Protein AF-A0A7L4NTF0-F1 (afdb_monomer_lite)

Structure (mmCIF, N/CA/C/O backbone):
data_AF-A0A7L4NTF0-F1
#
_entry.id   AF-A0A7L4NTF0-F1
#
loop_
_atom_site.group_PDB
_atom_site.id
_atom_site.type_symbol
_atom_site.label_atom_id
_atom_site.label_alt_id
_atom_site.label_comp_id
_atom_site.label_asym_id
_atom_site.label_entity_id
_atom_site.label_seq_id
_atom_site.pdbx_PDB_ins_code
_atom_site.Cartn_x
_atom_site.Cartn_y
_atom_site.Cartn_z
_atom_site.occupancy
_atom_site.B_iso_or_equiv
_atom_site.auth_seq_id
_atom_site.auth_comp_id
_atom_site.auth_asym_id
_atom_site.auth_atom_id
_atom_site.pdbx_PDB_model_num
ATOM 1 N N . PRO A 1 1 ? -14.978 6.613 -15.495 1.00 41.84 1 PRO A N 1
ATOM 2 C CA . PRO A 1 1 ? -13.822 7.537 -15.538 1.00 41.84 1 PRO A CA 1
ATOM 3 C C . PRO A 1 1 ? -12.550 6.758 -15.878 1.00 41.84 1 PRO A C 1
ATOM 5 O O . PRO A 1 1 ? -12.169 5.862 -15.129 1.00 41.84 1 PRO A O 1
ATOM 8 N N . GLU A 1 2 ? -11.958 7.031 -17.040 1.00 41.84 2 GLU A N 1
ATOM 9 C CA . GLU A 1 2 ? -10.669 6.444 -17.408 1.00 41.84 2 GLU A CA 1
ATOM 10 C C . GLU A 1 2 ? -9.640 6.801 -16.335 1.00 41.84 2 GLU A C 1
ATOM 12 O O . GLU A 1 2 ? -9.530 7.956 -15.922 1.00 41.84 2 GLU A O 1
ATOM 17 N N . ALA A 1 3 ? -8.945 5.785 -15.825 1.00 49.47 3 ALA A N 1
ATOM 18 C CA . ALA A 1 3 ? -7.869 5.958 -14.868 1.00 49.47 3 ALA A CA 1
ATOM 19 C C . ALA A 1 3 ? -6.790 6.826 -15.518 1.00 49.47 3 ALA A C 1
ATOM 21 O O . ALA A 1 3 ? -6.030 6.357 -16.365 1.00 49.47 3 ALA A O 1
ATOM 22 N N . GLN A 1 4 ? -6.763 8.104 -15.154 1.00 48.00 4 GLN A N 1
ATOM 23 C CA . GLN A 1 4 ? -5.777 9.041 -15.655 1.00 48.00 4 GLN A CA 1
ATOM 24 C C . GLN A 1 4 ? -4.424 8.580 -15.114 1.00 48.00 4 GLN A C 1
ATOM 26 O O . GLN A 1 4 ? -4.148 8.665 -13.918 1.00 48.00 4 GLN A O 1
ATOM 31 N N . THR A 1 5 ? -3.641 7.946 -15.984 1.00 55.88 5 THR A N 1
ATOM 32 C CA . THR A 1 5 ? -2.341 7.394 -15.618 1.00 55.88 5 THR A CA 1
ATOM 33 C C . THR A 1 5 ? -1.396 8.579 -15.568 1.00 55.88 5 THR A C 1
ATOM 35 O O . THR A 1 5 ? -0.984 9.078 -16.612 1.00 55.88 5 THR A O 1
ATOM 38 N N . ASP A 1 6 ? -1.137 9.098 -14.372 1.00 65.00 6 ASP A N 1
ATOM 39 C CA . ASP A 1 6 ? -0.137 10.142 -14.197 1.00 65.00 6 ASP A CA 1
ATOM 40 C C . ASP A 1 6 ? 1.228 9.561 -14.620 1.00 65.00 6 ASP A C 1
ATOM 42 O O . ASP A 1 6 ? 1.700 8.606 -13.990 1.00 65.00 6 ASP A O 1
ATOM 46 N N . PRO A 1 7 ? 1.867 10.083 -15.686 1.00 63.84 7 PRO A N 1
ATOM 47 C CA . PRO A 1 7 ? 3.148 9.573 -16.167 1.00 63.84 7 PRO A CA 1
ATOM 48 C C . PRO A 1 7 ? 4.274 9.721 -15.131 1.00 63.84 7 PRO A C 1
ATOM 50 O O . PRO A 1 7 ? 5.315 9.084 -15.272 1.00 63.84 7 PRO A O 1
ATOM 53 N N . ALA A 1 8 ? 4.090 10.511 -14.065 1.00 76.31 8 ALA A N 1
ATOM 54 C CA . ALA A 1 8 ? 5.023 10.553 -12.943 1.00 76.31 8 ALA A CA 1
ATOM 55 C C . ALA A 1 8 ? 4.986 9.282 -12.071 1.00 76.31 8 ALA A C 1
ATOM 57 O O . ALA A 1 8 ? 5.986 8.966 -11.423 1.00 76.31 8 ALA A O 1
ATOM 58 N N . LEU A 1 9 ? 3.870 8.545 -12.059 1.00 83.44 9 LEU A N 1
ATOM 59 C CA . LEU A 1 9 ? 3.646 7.395 -11.173 1.00 83.44 9 LEU A CA 1
ATOM 60 C C . LEU A 1 9 ? 4.121 6.057 -11.754 1.00 83.44 9 LEU A C 1
ATOM 62 O O . LEU A 1 9 ? 4.116 5.049 -11.048 1.00 83.44 9 LEU A O 1
ATOM 66 N N . PHE A 1 10 ? 4.539 6.028 -13.019 1.00 87.25 10 PHE A N 1
ATOM 67 C CA . PHE A 1 10 ? 5.026 4.823 -13.680 1.00 87.25 10 PHE A CA 1
ATOM 68 C C . PHE A 1 10 ? 6.307 5.116 -14.458 1.00 87.25 10 PHE A C 1
ATOM 70 O O . PHE A 1 10 ? 6.373 6.051 -15.250 1.00 87.25 10 PHE A O 1
ATOM 77 N N . ARG A 1 11 ? 7.335 4.291 -14.250 1.00 90.56 11 ARG A N 1
ATOM 78 C CA . ARG A 1 11 ? 8.582 4.337 -15.017 1.00 90.56 11 ARG A CA 1
ATOM 79 C C . ARG A 1 11 ? 9.003 2.931 -15.399 1.00 90.56 11 ARG A C 1
ATOM 81 O O . ARG A 1 11 ? 8.854 1.997 -14.616 1.00 90.56 11 ARG A O 1
ATOM 88 N N . ALA A 1 12 ? 9.588 2.806 -16.581 1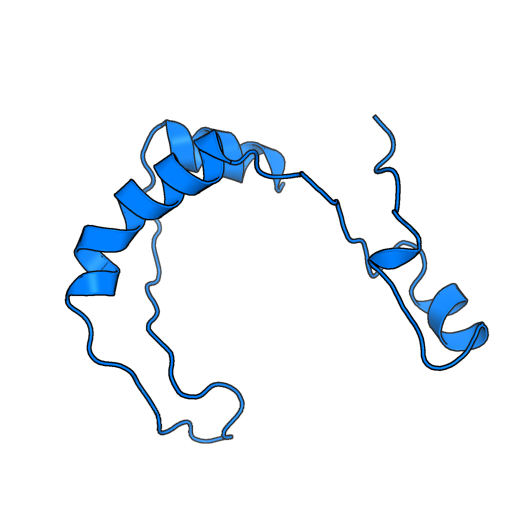.00 91.56 12 ALA A N 1
ATOM 89 C CA . ALA A 1 12 ? 10.189 1.574 -17.062 1.00 91.56 12 ALA A CA 1
ATOM 90 C C . ALA A 1 12 ? 11.657 1.806 -17.423 1.00 91.56 12 ALA A C 1
ATOM 92 O O . ALA A 1 12 ? 12.070 2.921 -17.736 1.00 91.56 12 ALA A O 1
ATOM 93 N N . SER A 1 13 ? 12.447 0.734 -17.424 1.00 95.56 13 SER A N 1
ATOM 94 C CA . SER A 1 13 ? 13.852 0.779 -17.847 1.00 95.56 13 SER A CA 1
ATOM 95 C C . SER A 1 13 ? 14.024 1.036 -19.349 1.00 95.56 13 SER A C 1
ATOM 97 O O . SER A 1 13 ? 15.103 1.432 -19.780 1.00 95.56 13 SER A O 1
ATOM 99 N N . SER A 1 14 ? 12.984 0.797 -20.156 1.00 96.50 14 SER A N 1
ATOM 100 C CA . SER A 1 14 ? 12.981 1.052 -21.599 1.00 96.50 14 SER A CA 1
ATOM 101 C C . SER A 1 14 ? 11.555 1.210 -22.151 1.00 96.50 14 SER A C 1
ATOM 103 O O . SER A 1 14 ? 10.615 0.661 -21.562 1.00 96.50 14 SER A O 1
ATOM 105 N N . PRO A 1 15 ? 11.387 1.848 -2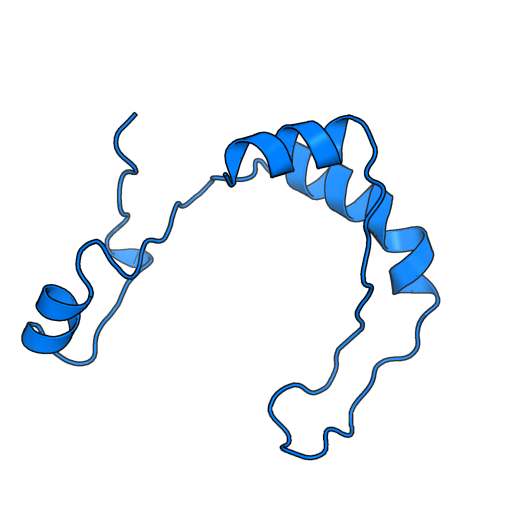3.328 1.00 94.38 15 PRO A N 1
ATOM 106 C CA . PRO A 1 15 ? 10.088 1.947 -24.001 1.00 94.38 15 PRO A CA 1
ATOM 107 C C . PRO A 1 15 ? 9.457 0.585 -24.328 1.00 94.38 15 PRO A C 1
ATOM 109 O O . PRO A 1 15 ? 8.240 0.435 -24.290 1.00 94.38 15 PRO A O 1
ATOM 112 N N . ALA A 1 16 ? 10.276 -0.434 -24.613 1.00 96.94 16 ALA A N 1
ATOM 113 C CA . ALA A 1 16 ? 9.791 -1.784 -24.898 1.00 96.94 16 ALA A CA 1
ATOM 114 C C . ALA A 1 16 ? 9.133 -2.436 -23.668 1.00 96.94 16 ALA A C 1
ATOM 116 O O . ALA A 1 16 ? 8.099 -3.095 -23.786 1.00 96.94 16 ALA A O 1
ATOM 117 N N . VAL A 1 17 ? 9.710 -2.232 -22.477 1.00 95.88 17 VAL A N 1
ATOM 118 C CA . VAL A 1 17 ? 9.133 -2.717 -21.213 1.00 95.88 17 VAL A CA 1
ATOM 119 C C . VAL A 1 17 ? 7.849 -1.960 -20.887 1.00 95.88 17 VAL A C 1
ATOM 121 O O . VAL A 1 17 ? 6.851 -2.586 -20.545 1.00 95.88 17 VAL A O 1
ATOM 124 N N . GLU A 1 18 ? 7.843 -0.636 -21.050 1.00 92.56 18 GLU A N 1
ATOM 125 C CA . GLU A 1 18 ? 6.642 0.185 -20.863 1.00 92.56 18 GLU A CA 1
ATOM 126 C C . GLU A 1 18 ? 5.496 -0.269 -21.771 1.00 92.56 18 GLU A C 1
ATOM 128 O O . GLU A 1 18 ? 4.383 -0.500 -21.301 1.00 92.56 18 GLU A O 1
ATOM 133 N N . GLN A 1 19 ? 5.774 -0.478 -23.060 1.00 92.06 19 GLN A N 1
ATOM 134 C CA . GLN A 1 19 ? 4.772 -0.952 -24.007 1.00 92.06 19 GLN A CA 1
ATOM 135 C C . GLN A 1 19 ? 4.229 -2.331 -23.620 1.00 92.06 19 GLN A C 1
ATOM 137 O O . GLN A 1 19 ? 3.023 -2.551 -23.705 1.00 92.06 19 GLN A O 1
ATOM 142 N N . ARG A 1 20 ? 5.096 -3.247 -23.170 1.00 95.56 20 ARG A N 1
ATOM 143 C CA . ARG A 1 20 ? 4.690 -4.589 -22.730 1.00 95.56 20 ARG A CA 1
ATOM 144 C C . ARG A 1 20 ? 3.824 -4.559 -21.470 1.00 95.56 20 ARG A C 1
ATOM 146 O O . ARG A 1 20 ? 2.959 -5.414 -21.322 1.00 95.56 20 ARG A O 1
ATOM 153 N N . LEU A 1 21 ? 4.071 -3.616 -20.565 1.00 93.38 21 LEU A N 1
ATOM 154 C CA . LEU A 1 21 ? 3.342 -3.481 -19.301 1.00 93.38 21 LEU A CA 1
ATOM 155 C C . LEU A 1 21 ? 2.073 -2.632 -19.418 1.00 93.38 21 LEU A C 1
ATOM 157 O O . LEU A 1 21 ? 1.269 -2.611 -18.485 1.00 93.38 21 LEU A O 1
ATOM 161 N N . ARG A 1 22 ? 1.861 -1.957 -20.552 1.00 87.88 22 ARG A N 1
ATOM 162 C CA . ARG A 1 22 ? 0.672 -1.141 -20.797 1.00 87.88 22 ARG A CA 1
ATOM 163 C C . ARG A 1 22 ? -0.599 -1.976 -20.604 1.00 87.88 22 ARG A C 1
ATOM 165 O O . ARG A 1 22 ? -0.803 -2.981 -21.275 1.00 87.88 22 ARG A O 1
ATOM 172 N N . GLY A 1 23 ? -1.455 -1.541 -19.681 1.00 86.62 23 GLY A N 1
ATOM 173 C CA . GLY A 1 23 ? -2.703 -2.231 -19.331 1.00 86.62 23 GLY A CA 1
ATOM 174 C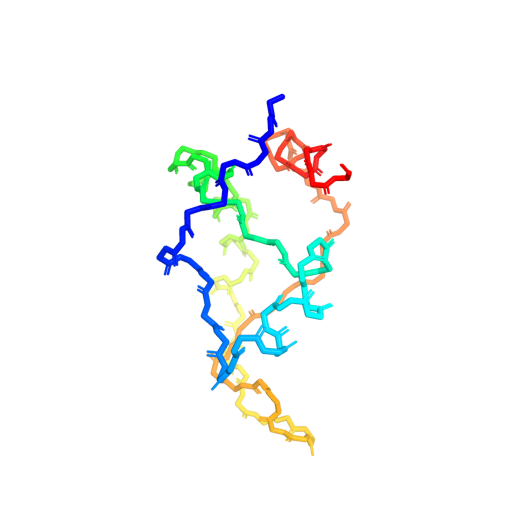 C . GLY A 1 23 ? -2.547 -3.406 -18.359 1.00 86.62 23 GLY A C 1
ATOM 175 O O . GLY A 1 23 ? -3.552 -3.871 -17.834 1.00 86.62 23 GLY A O 1
ATOM 176 N N . LEU A 1 24 ? -1.318 -3.854 -18.079 1.00 92.06 24 LEU A N 1
ATOM 177 C CA . LEU A 1 24 ? -1.018 -4.899 -17.091 1.00 92.06 24 LEU A CA 1
ATOM 178 C C . LEU A 1 24 ? -0.565 -4.306 -15.753 1.00 92.06 24 LEU A C 1
ATOM 180 O O . LEU A 1 24 ? -0.936 -4.808 -14.697 1.00 92.06 24 LEU A O 1
ATOM 184 N N . ALA A 1 25 ? 0.226 -3.233 -15.800 1.00 90.62 25 ALA A N 1
ATOM 185 C CA . ALA A 1 25 ? 0.656 -2.477 -14.632 1.00 90.62 25 ALA A CA 1
ATOM 186 C C . ALA A 1 25 ? -0.008 -1.097 -14.660 1.00 90.62 25 ALA A C 1
ATOM 188 O O . ALA A 1 25 ? 0.281 -0.277 -15.531 1.00 90.62 25 ALA A O 1
ATOM 189 N N . LEU A 1 26 ? -0.924 -0.856 -13.721 1.00 87.62 26 LEU A N 1
ATOM 190 C CA . LEU A 1 26 ? -1.698 0.379 -13.632 1.00 87.62 26 LEU A CA 1
ATOM 191 C C . LEU A 1 26 ? -1.553 0.983 -12.240 1.00 87.62 26 LEU A C 1
ATOM 193 O O . LEU A 1 26 ? -1.692 0.287 -11.237 1.00 87.62 26 LEU A O 1
ATOM 197 N N . VAL A 1 27 ? -1.333 2.294 -12.189 1.00 88.62 27 VAL A N 1
ATOM 198 C CA . VAL A 1 27 ? -1.322 3.063 -10.943 1.00 88.62 27 VAL A CA 1
ATOM 199 C C . VAL A 1 27 ? -2.415 4.119 -11.020 1.00 88.62 27 VAL A C 1
ATOM 201 O O . VAL A 1 27 ? -2.480 4.890 -11.977 1.00 88.62 27 VAL A O 1
ATOM 204 N N . ARG A 1 28 ? -3.293 4.141 -10.013 1.00 88.31 28 ARG A N 1
ATOM 205 C CA . ARG A 1 28 ? -4.360 5.138 -9.868 1.00 88.31 28 ARG A CA 1
ATOM 206 C C . ARG A 1 28 ? -4.004 6.085 -8.728 1.00 88.31 28 ARG A C 1
ATOM 208 O O . ARG A 1 28 ? -4.227 5.767 -7.562 1.00 88.31 28 ARG A O 1
ATOM 215 N N . GLY A 1 29 ? -3.425 7.234 -9.072 1.00 90.19 29 GLY A N 1
ATOM 216 C CA . GLY A 1 29 ? -3.162 8.299 -8.105 1.00 90.19 29 GLY A CA 1
ATOM 217 C C . GLY A 1 29 ? -4.459 8.790 -7.459 1.00 90.19 29 GLY A C 1
ATOM 218 O O . GLY A 1 29 ? -5.492 8.861 -8.123 1.00 90.19 29 GLY A O 1
ATOM 219 N N . GLY A 1 30 ? -4.416 9.087 -6.158 1.00 91.31 30 GLY A N 1
ATOM 220 C CA . GLY A 1 30 ? -5.574 9.612 -5.425 1.00 91.31 30 GLY A CA 1
ATOM 221 C C . GLY A 1 30 ? -6.777 8.664 -5.349 1.00 91.31 30 GLY A C 1
ATOM 222 O O . GLY A 1 30 ? -7.888 9.126 -5.121 1.00 91.31 30 GLY A O 1
ATOM 223 N N . PHE A 1 31 ? -6.583 7.355 -5.554 1.00 93.81 31 PHE A N 1
ATOM 224 C CA . PHE A 1 31 ? -7.667 6.369 -5.449 1.00 93.81 31 PHE A CA 1
ATOM 225 C C . PHE A 1 31 ? -8.316 6.342 -4.055 1.00 93.81 31 PHE A C 1
ATOM 227 O O . PHE A 1 31 ? -9.521 6.135 -3.944 1.00 93.81 31 PHE A O 1
ATOM 234 N N . VAL A 1 32 ? -7.509 6.549 -3.011 1.00 95.75 32 VAL A N 1
ATOM 235 C CA . VAL A 1 32 ? -7.960 6.709 -1.625 1.00 95.75 32 VAL A CA 1
ATOM 236 C C . VAL A 1 32 ? -7.790 8.175 -1.244 1.00 95.75 32 VAL A C 1
ATOM 238 O O . VAL A 1 32 ? -6.696 8.723 -1.417 1.00 95.75 32 VAL A O 1
ATOM 241 N N . THR A 1 33 ? -8.841 8.814 -0.734 1.00 96.88 33 THR A N 1
ATOM 242 C CA . THR A 1 33 ? -8.735 10.191 -0.224 1.00 96.88 33 THR A CA 1
ATOM 243 C C . THR A 1 33 ? -8.022 10.221 1.136 1.00 96.88 33 THR A C 1
ATOM 245 O O . THR A 1 33 ? -7.948 9.193 1.816 1.00 96.88 33 THR A O 1
ATOM 248 N N . PRO A 1 34 ? -7.497 11.374 1.590 1.00 97.81 34 PRO A N 1
ATOM 249 C CA . PRO A 1 34 ? -6.906 11.488 2.926 1.00 97.81 34 PRO A CA 1
ATOM 250 C C . PRO A 1 34 ? -7.856 11.061 4.056 1.00 97.81 34 PRO A C 1
ATOM 252 O O . PRO A 1 34 ? -7.429 10.426 5.019 1.00 97.81 34 PRO A O 1
ATOM 255 N N . GLU A 1 35 ? -9.146 11.363 3.924 1.00 97.94 35 GLU A N 1
ATOM 256 C CA . GLU A 1 35 ? -10.182 11.000 4.892 1.00 97.94 35 GLU A CA 1
ATOM 257 C C . GLU A 1 35 ? -10.394 9.484 4.912 1.00 97.94 35 GLU A C 1
ATOM 259 O O . GLU A 1 35 ? -10.369 8.871 5.977 1.00 97.94 35 GLU A O 1
ATOM 264 N N . GLU A 1 36 ? -10.518 8.857 3.740 1.00 97.75 36 GLU A N 1
ATOM 265 C CA . GLU A 1 36 ? -10.631 7.400 3.619 1.00 97.75 36 GLU A CA 1
ATOM 266 C C . GLU A 1 36 ? -9.391 6.685 4.178 1.00 97.75 36 GLU A C 1
ATOM 268 O O . GLU A 1 36 ? -9.511 5.668 4.863 1.00 97.75 36 GLU A O 1
ATOM 273 N N . ALA A 1 37 ? -8.195 7.233 3.943 1.00 97.31 37 ALA A N 1
ATOM 274 C CA . ALA A 1 37 ? -6.954 6.704 4.497 1.00 97.31 37 ALA A CA 1
ATOM 275 C C . ALA A 1 37 ? -6.930 6.792 6.033 1.00 97.31 37 ALA A C 1
ATOM 277 O O . ALA A 1 37 ? -6.518 5.839 6.697 1.00 97.31 37 ALA A O 1
ATOM 278 N N . ALA A 1 38 ? -7.410 7.898 6.610 1.00 98.06 38 ALA A N 1
ATOM 279 C CA . ALA A 1 38 ? -7.519 8.060 8.058 1.00 98.06 38 ALA A CA 1
ATOM 280 C C . ALA A 1 38 ? -8.518 7.068 8.682 1.00 98.06 38 ALA A C 1
ATOM 282 O O . ALA A 1 38 ? -8.240 6.504 9.744 1.00 98.06 38 ALA A O 1
ATOM 283 N N . GLU A 1 39 ? -9.648 6.812 8.016 1.00 97.75 39 GLU A N 1
ATOM 284 C CA . GLU A 1 39 ? -10.621 5.798 8.439 1.00 97.75 39 GLU A CA 1
ATOM 285 C C . GLU A 1 39 ? -10.010 4.389 8.447 1.00 97.75 39 GLU A C 1
ATOM 287 O O . GLU A 1 39 ? -10.092 3.681 9.455 1.00 97.75 39 GLU A O 1
ATOM 292 N N . LEU A 1 40 ? -9.330 4.003 7.361 1.00 96.38 40 LEU A N 1
ATOM 293 C CA . LEU A 1 40 ? -8.643 2.712 7.255 1.00 96.38 40 LEU A CA 1
ATOM 294 C C . LEU A 1 40 ? -7.579 2.539 8.345 1.00 96.38 40 LEU A C 1
ATOM 296 O O . LEU A 1 40 ? -7.519 1.489 8.987 1.00 96.38 40 LEU A O 1
ATOM 300 N N . LEU A 1 41 ? -6.767 3.572 8.590 1.00 96.06 41 LEU A N 1
ATOM 301 C CA . LEU A 1 41 ? -5.766 3.552 9.657 1.00 96.06 41 LEU A CA 1
ATOM 302 C C . LEU A 1 41 ? -6.418 3.350 11.024 1.00 96.06 41 LEU A C 1
ATOM 304 O O . LEU A 1 41 ? -5.963 2.505 11.790 1.00 96.06 41 LEU A O 1
ATOM 308 N N . ARG A 1 42 ? -7.525 4.041 11.318 1.00 96.69 42 ARG A N 1
ATOM 309 C CA . ARG A 1 42 ? -8.232 3.880 12.596 1.00 96.69 42 ARG A CA 1
ATOM 310 C C . ARG A 1 42 ? -8.754 2.459 12.809 1.00 96.69 42 ARG A C 1
ATOM 312 O O . ARG A 1 42 ? -8.756 1.978 13.941 1.00 96.69 42 ARG A O 1
ATOM 319 N N . GLU A 1 43 ? -9.183 1.778 11.748 1.00 95.88 43 GLU A N 1
ATOM 320 C CA . GLU A 1 43 ? -9.617 0.377 11.824 1.00 95.88 43 GLU A CA 1
ATOM 321 C C . GLU A 1 43 ? -8.457 -0.612 12.058 1.00 95.88 43 GLU A C 1
ATOM 323 O O . GLU A 1 43 ? -8.655 -1.657 12.696 1.00 95.88 43 GLU A O 1
ATOM 328 N N . LEU A 1 44 ? -7.265 -0.305 11.536 1.00 96.12 44 LEU A N 1
ATOM 329 C CA . LEU A 1 44 ? -6.084 -1.175 11.574 1.00 96.12 44 LEU A CA 1
ATOM 330 C C . LEU A 1 44 ? -5.210 -0.967 12.820 1.00 96.12 44 LEU A C 1
ATOM 332 O O . LEU A 1 44 ? -4.665 -1.939 13.356 1.00 96.12 44 LEU A O 1
ATOM 336 N N . GLU A 1 45 ? -5.102 0.272 13.305 1.00 96.19 45 GLU A N 1
ATOM 337 C CA . GLU A 1 45 ? -4.200 0.673 14.391 1.00 96.19 45 GLU A CA 1
ATOM 338 C C . GLU A 1 45 ? -4.353 -0.169 15.672 1.00 96.19 45 GLU A C 1
ATOM 340 O O . GLU A 1 45 ? -3.336 -0.584 16.229 1.00 96.19 45 GLU A O 1
ATOM 345 N N . PRO A 1 46 ? -5.567 -0.537 16.140 1.00 95.50 46 PRO A N 1
ATOM 346 C CA . PRO A 1 46 ? -5.708 -1.332 17.363 1.00 95.50 46 PRO A CA 1
ATOM 347 C C . PRO A 1 46 ? -5.061 -2.723 17.292 1.00 95.50 46 PRO A C 1
ATOM 349 O O . PRO A 1 46 ? -4.735 -3.303 18.332 1.00 95.50 46 PRO A O 1
ATOM 352 N N . VAL A 1 47 ? -4.915 -3.280 16.085 1.00 95.25 47 VAL A N 1
ATOM 353 C CA . VAL A 1 47 ? -4.281 -4.584 15.856 1.00 95.25 47 VAL A CA 1
ATOM 354 C C . VAL A 1 47 ? -2.796 -4.393 15.572 1.00 95.25 47 VAL A C 1
ATOM 356 O O . VAL A 1 47 ? -1.968 -4.949 16.292 1.00 95.25 47 VAL A O 1
ATOM 359 N N . LEU A 1 48 ? -2.451 -3.569 14.579 1.00 96.31 48 LEU A N 1
ATOM 360 C CA . LEU A 1 48 ? -1.060 -3.360 14.165 1.00 96.31 48 LEU A CA 1
ATOM 361 C C . LEU A 1 48 ? -0.221 -2.692 15.262 1.00 96.31 48 LEU A C 1
ATOM 363 O O . LEU A 1 48 ? 0.934 -3.063 15.470 1.00 96.31 48 LEU A O 1
ATOM 367 N N . GLY A 1 49 ? -0.799 -1.761 16.024 1.00 95.88 49 GLY A N 1
ATOM 368 C CA . GLY A 1 49 ? -0.141 -1.055 17.126 1.00 95.88 49 GLY A CA 1
ATOM 369 C C . GLY A 1 49 ? 0.366 -1.972 18.244 1.00 95.88 49 GLY A C 1
ATOM 370 O O . GLY A 1 49 ? 1.331 -1.636 18.924 1.00 95.88 49 GLY A O 1
ATOM 371 N N . ARG A 1 50 ? -0.246 -3.150 18.417 1.00 95.62 50 ARG A N 1
ATOM 372 C CA . ARG A 1 50 ? 0.121 -4.128 19.457 1.00 95.62 50 ARG A CA 1
ATOM 373 C C . ARG A 1 50 ? 1.164 -5.144 19.001 1.00 95.62 50 ARG A C 1
ATOM 375 O O . ARG A 1 50 ? 1.717 -5.861 19.832 1.00 95.62 50 ARG A O 1
ATOM 382 N N . GLN A 1 51 ? 1.406 -5.244 17.699 1.00 96.25 51 GLN A N 1
ATOM 383 C CA . GLN A 1 51 ? 2.363 -6.196 17.156 1.00 96.25 51 GLN A CA 1
ATOM 384 C C . GLN A 1 51 ? 3.791 -5.670 17.253 1.00 96.25 51 GLN A C 1
ATOM 386 O O . GLN A 1 51 ? 4.052 -4.470 17.146 1.00 96.25 51 GLN A O 1
ATOM 391 N N . ARG A 1 52 ? 4.735 -6.596 17.413 1.00 95.88 52 ARG A N 1
ATOM 392 C CA . ARG A 1 52 ? 6.164 -6.299 17.307 1.00 95.88 52 ARG A CA 1
ATOM 393 C C . ARG A 1 52 ? 6.559 -6.290 15.837 1.00 95.88 52 ARG A C 1
ATOM 395 O O . ARG A 1 52 ? 6.042 -7.083 15.057 1.00 95.88 52 ARG A O 1
ATOM 402 N N . TYR A 1 53 ? 7.492 -5.413 15.485 1.00 96.69 53 TYR A N 1
ATOM 403 C CA . TYR A 1 53 ? 8.112 -5.450 14.167 1.00 96.69 53 TYR A CA 1
ATOM 404 C C . TYR A 1 53 ? 8.824 -6.785 13.943 1.00 96.69 53 TYR A C 1
ATOM 406 O O . TYR A 1 53 ? 9.510 -7.288 14.838 1.00 96.69 53 TYR A O 1
ATOM 414 N N . GLN A 1 54 ? 8.653 -7.326 12.744 1.00 93.56 54 GLN A N 1
ATOM 415 C CA . GLN A 1 54 ? 9.300 -8.536 12.265 1.00 93.56 54 GLN A CA 1
ATOM 416 C C . GLN A 1 54 ? 10.469 -8.158 11.350 1.00 93.56 54 GLN A C 1
ATOM 418 O O . GLN A 1 54 ? 10.357 -7.241 10.531 1.00 93.56 54 GLN A O 1
ATOM 423 N N . PHE A 1 55 ? 11.596 -8.853 11.507 1.00 92.38 55 PHE A N 1
ATOM 424 C CA . PHE A 1 55 ? 12.843 -8.557 10.789 1.00 92.38 55 PHE A CA 1
ATOM 425 C C . PHE A 1 55 ? 13.397 -9.753 10.017 1.00 92.38 55 PHE A C 1
ATOM 427 O O . PHE A 1 55 ? 14.043 -9.543 8.991 1.00 92.38 55 PHE A O 1
ATOM 434 N N . ASP A 1 56 ? 13.089 -10.972 10.459 1.00 88.88 56 ASP A N 1
ATOM 435 C CA . ASP A 1 56 ? 13.600 -12.202 9.865 1.00 88.88 56 ASP A CA 1
ATOM 436 C C . ASP A 1 56 ? 12.545 -12.820 8.936 1.00 88.88 56 ASP A C 1
ATOM 438 O O . ASP A 1 56 ? 11.459 -13.188 9.382 1.00 88.88 56 ASP A O 1
ATOM 442 N N . HIS A 1 57 ? 12.873 -12.921 7.644 1.00 82.12 57 HIS A N 1
ATOM 443 C CA . HIS A 1 57 ? 12.131 -13.681 6.629 1.00 82.12 57 HIS A CA 1
ATOM 444 C C . HIS A 1 57 ? 13.049 -14.716 6.001 1.00 82.12 57 HIS A C 1
ATOM 446 O O . HIS A 1 57 ? 14.224 -14.442 5.768 1.00 82.12 57 HIS A O 1
ATOM 452 N N . TRP A 1 58 ? 12.503 -15.894 5.697 1.00 82.88 58 TRP A N 1
ATOM 453 C CA . TRP A 1 58 ? 13.262 -17.015 5.137 1.00 82.88 58 TRP A CA 1
ATOM 454 C C . TRP A 1 58 ? 13.930 -16.688 3.787 1.00 82.88 58 TRP A C 1
ATOM 456 O O . TRP A 1 58 ? 14.953 -17.284 3.463 1.00 82.88 58 TRP A O 1
ATOM 466 N N . ASP A 1 59 ? 13.386 -15.731 3.031 1.00 88.06 59 ASP A N 1
ATOM 467 C CA . ASP A 1 59 ? 13.924 -15.220 1.764 1.00 88.06 59 ASP A CA 1
ATOM 468 C C . ASP A 1 59 ? 14.365 -13.744 1.824 1.00 88.06 59 ASP A C 1
ATOM 470 O O . ASP A 1 59 ? 14.922 -13.224 0.858 1.00 88.06 59 ASP A O 1
ATOM 474 N N . GLY A 1 60 ? 14.122 -13.060 2.946 1.00 87.75 60 GLY A N 1
ATOM 475 C CA . GLY A 1 60 ? 14.419 -11.638 3.116 1.00 87.75 60 GLY A CA 1
ATOM 476 C C . GLY A 1 60 ? 13.586 -10.689 2.245 1.00 87.75 60 GLY A C 1
ATOM 477 O O . GLY A 1 60 ? 13.990 -9.539 2.078 1.00 87.75 60 GLY A O 1
ATOM 478 N N . ALA A 1 61 ? 12.447 -11.123 1.688 1.00 92.94 61 ALA A N 1
ATOM 479 C CA . ALA A 1 61 ? 11.641 -10.286 0.794 1.00 92.94 61 ALA A CA 1
ATOM 480 C C . ALA A 1 61 ? 10.985 -9.084 1.503 1.00 92.94 61 ALA A C 1
ATOM 482 O O . ALA A 1 61 ? 10.814 -8.025 0.896 1.00 92.94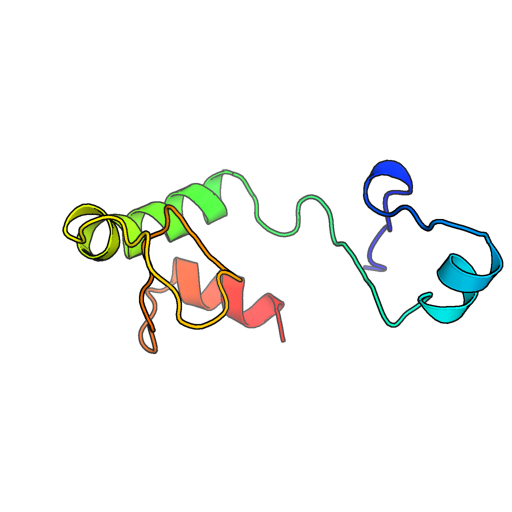 61 ALA A O 1
ATOM 483 N N . ILE A 1 62 ? 10.630 -9.232 2.784 1.00 91.81 62 ILE A N 1
ATOM 484 C CA . ILE A 1 62 ? 10.036 -8.177 3.616 1.00 91.81 62 ILE A CA 1
ATOM 485 C C . ILE A 1 62 ? 10.800 -8.108 4.943 1.00 91.81 62 ILE A C 1
ATOM 487 O O . ILE A 1 62 ? 11.089 -9.128 5.565 1.00 91.81 62 ILE A O 1
ATOM 491 N N . SER A 1 63 ? 11.140 -6.902 5.399 1.00 93.75 63 SER A N 1
ATOM 492 C CA . SER A 1 63 ? 11.798 -6.684 6.693 1.00 93.75 63 SER A CA 1
ATOM 493 C C . SER A 1 63 ? 11.346 -5.363 7.315 1.00 93.75 63 SER A C 1
ATOM 495 O O . SER A 1 63 ? 10.957 -4.437 6.603 1.00 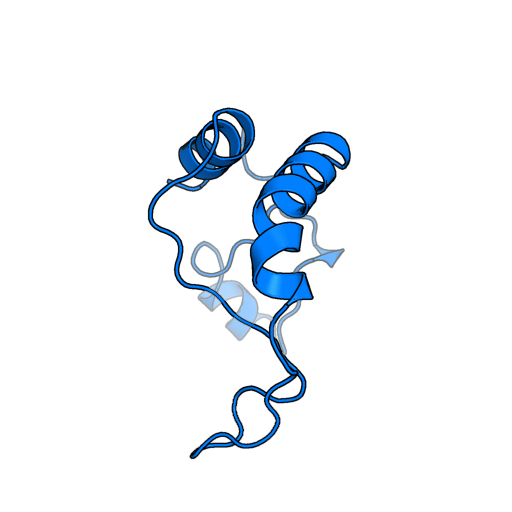93.75 63 SER A O 1
ATOM 497 N N . GLY A 1 64 ? 11.372 -5.277 8.647 1.00 94.69 64 GLY A N 1
ATOM 498 C CA . GLY A 1 64 ? 10.979 -4.080 9.392 1.00 94.69 64 GLY A CA 1
ATOM 499 C C . GLY A 1 64 ? 9.485 -3.776 9.309 1.00 94.69 64 GLY A C 1
ATOM 500 O O . GLY A 1 64 ? 9.095 -2.617 9.191 1.00 94.69 64 GLY A O 1
ATOM 501 N N . TYR A 1 65 ? 8.636 -4.802 9.372 1.00 94.81 65 TYR A N 1
ATOM 502 C CA . TYR A 1 65 ? 7.208 -4.674 9.073 1.00 94.81 65 TYR A CA 1
ATOM 503 C C . TYR A 1 65 ? 6.304 -5.252 10.178 1.00 94.81 65 TYR A C 1
ATOM 505 O O . TYR A 1 65 ? 6.759 -5.947 11.089 1.00 94.81 65 TYR A O 1
ATOM 513 N N . ARG A 1 66 ? 5.013 -4.909 10.111 1.00 95.38 66 ARG A N 1
ATOM 514 C CA . ARG A 1 66 ? 3.910 -5.459 10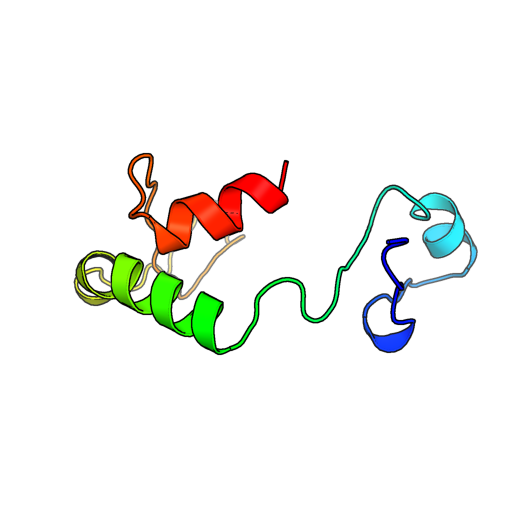.917 1.00 95.38 66 ARG A CA 1
ATOM 515 C C . ARG A 1 66 ? 2.768 -5.781 9.959 1.00 95.38 66 ARG A C 1
ATOM 517 O O . ARG A 1 66 ? 2.530 -4.995 9.044 1.00 95.38 66 ARG A O 1
ATOM 524 N N . GLU A 1 67 ? 2.068 -6.889 10.163 1.00 95.12 67 GLU A N 1
ATOM 525 C CA . GLU A 1 67 ? 1.052 -7.360 9.215 1.00 95.12 67 GLU A CA 1
ATOM 526 C C . GLU A 1 67 ? -0.173 -7.944 9.913 1.00 95.12 67 GLU A C 1
ATOM 528 O O . GLU A 1 67 ? -0.117 -8.437 11.036 1.00 95.12 67 GLU A O 1
ATOM 533 N N . THR A 1 68 ? -1.317 -7.907 9.243 1.00 94.69 68 THR A N 1
ATOM 534 C CA . THR A 1 68 ? -2.509 -8.609 9.710 1.00 94.69 68 THR A CA 1
ATOM 535 C C . THR A 1 68 ? -3.320 -9.078 8.520 1.00 94.69 68 THR A C 1
ATOM 537 O O . THR A 1 68 ? -3.603 -8.300 7.614 1.00 94.69 68 THR A O 1
ATOM 540 N N . GLU A 1 69 ? -3.783 -10.322 8.578 1.00 96.25 69 GLU A N 1
ATOM 541 C CA . GLU A 1 69 ? -4.840 -10.810 7.698 1.00 96.25 69 GLU A CA 1
ATOM 542 C C . GLU A 1 69 ? -6.197 -10.413 8.281 1.00 96.25 69 GLU A C 1
ATOM 544 O O . GLU A 1 69 ? -6.469 -10.640 9.466 1.00 96.25 69 GLU A O 1
ATOM 549 N N . ARG A 1 70 ? -7.056 -9.773 7.481 1.00 93.31 70 ARG A N 1
ATOM 550 C CA . ARG A 1 70 ? -8.325 -9.213 7.970 1.00 93.31 70 ARG A CA 1
ATOM 551 C C . ARG A 1 70 ? -9.477 -9.477 7.009 1.00 93.31 70 ARG A C 1
ATOM 553 O O . ARG A 1 70 ? -9.625 -8.816 5.989 1.00 93.31 70 ARG A O 1
ATOM 560 N N . GLY A 1 71 ? -10.368 -10.383 7.412 1.00 92.44 71 GLY A N 1
ATOM 561 C CA . GLY A 1 71 ? -11.602 -10.679 6.673 1.00 92.44 71 GLY A CA 1
ATOM 562 C C . GLY A 1 71 ? -12.810 -9.808 7.045 1.00 92.44 71 GLY A C 1
ATOM 563 O O . GLY A 1 71 ? -13.810 -9.816 6.336 1.00 92.44 71 GLY A O 1
ATOM 564 N N . ARG A 1 72 ? -12.762 -9.067 8.162 1.00 93.81 72 ARG A N 1
ATOM 565 C CA . ARG A 1 72 ? -13.887 -8.247 8.650 1.00 93.81 72 ARG A CA 1
ATOM 566 C C . ARG A 1 72 ? -13.509 -6.774 8.669 1.00 93.81 72 ARG A C 1
ATOM 568 O O . ARG A 1 72 ? -12.638 -6.380 9.434 1.00 93.81 72 ARG A O 1
ATOM 575 N N . TRP A 1 73 ? -14.201 -5.966 7.881 1.00 96.12 73 TRP A N 1
ATOM 576 C CA . TRP A 1 73 ? -13.988 -4.520 7.778 1.00 96.12 73 TRP A CA 1
ATOM 577 C C . TRP A 1 73 ? -15.204 -3.757 8.285 1.00 96.12 73 TRP A C 1
ATOM 579 O O . TRP A 1 73 ? -16.317 -4.282 8.215 1.00 96.12 73 TRP A O 1
ATOM 589 N N . GLY A 1 74 ? -14.995 -2.548 8.797 1.00 95.94 74 GLY A N 1
ATOM 590 C CA . GLY A 1 74 ? -16.046 -1.582 9.086 1.00 95.94 74 GLY A CA 1
ATOM 591 C C . GLY A 1 74 ? -16.692 -1.051 7.808 1.00 95.94 74 GLY A C 1
ATOM 592 O O . GLY A 1 74 ? -16.375 -1.477 6.698 1.00 95.94 74 GLY A O 1
ATOM 593 N N . GLU A 1 75 ? -17.655 -0.148 7.955 1.00 97.00 75 GLU A N 1
ATOM 594 C CA . GLU A 1 75 ? -18.361 0.423 6.805 1.00 97.00 75 GLU A CA 1
ATOM 595 C C . GLU A 1 75 ? -17.421 1.202 5.879 1.00 97.00 75 GLU A C 1
ATOM 597 O O . GLU A 1 75 ? -17.414 0.939 4.677 1.00 97.00 75 GLU A O 1
ATOM 602 N N . ALA A 1 76 ? -16.572 2.065 6.445 1.00 94.94 76 ALA A N 1
ATOM 603 C CA . ALA A 1 76 ? -15.594 2.846 5.692 1.00 94.94 76 ALA A CA 1
ATOM 604 C C . ALA A 1 76 ? -14.603 1.944 4.939 1.00 94.94 76 ALA A C 1
ATOM 606 O O . ALA A 1 76 ? -14.445 2.081 3.724 1.00 94.94 76 ALA A O 1
ATOM 607 N N . GLY A 1 77 ? -14.006 0.954 5.619 1.00 96.06 77 GLY A N 1
ATOM 608 C CA . GLY A 1 77 ? -13.112 -0.004 4.968 1.00 96.06 77 GLY A CA 1
ATOM 609 C C . GLY A 1 77 ? -13.785 -0.795 3.843 1.00 96.06 77 GLY A C 1
ATOM 610 O O . GLY A 1 77 ? -13.226 -0.921 2.753 1.00 96.06 77 GLY A O 1
ATOM 611 N N . ARG A 1 78 ? -15.022 -1.271 4.051 1.00 96.62 78 ARG A N 1
ATOM 612 C CA . ARG A 1 78 ? -15.786 -1.975 3.004 1.00 96.62 78 ARG A CA 1
ATOM 613 C C . ARG A 1 78 ? -16.088 -1.082 1.804 1.00 96.62 78 ARG A C 1
ATOM 615 O O . ARG A 1 78 ? -15.992 -1.558 0.675 1.00 96.62 78 ARG A O 1
ATOM 622 N N . ALA A 1 79 ? -16.435 0.185 2.031 1.00 96.50 79 ALA A N 1
ATOM 623 C CA . ALA A 1 79 ? -16.704 1.130 0.953 1.00 96.50 79 ALA A CA 1
ATOM 624 C C . ALA A 1 79 ? -15.465 1.323 0.066 1.00 96.50 79 ALA A C 1
ATOM 626 O O . ALA A 1 79 ? -15.573 1.211 -1.155 1.00 96.50 79 ALA A O 1
ATOM 627 N N . VAL A 1 80 ? -14.274 1.492 0.654 1.00 96.19 80 VAL A N 1
ATOM 628 C CA . VAL A 1 80 ? -13.026 1.587 -0.122 1.00 96.19 80 VAL A CA 1
ATOM 629 C C . VAL A 1 80 ? -12.746 0.287 -0.881 1.00 96.19 80 VAL A C 1
ATOM 631 O O . VAL A 1 80 ? -12.517 0.330 -2.090 1.00 96.19 80 VAL A O 1
ATOM 634 N N . LEU A 1 81 ? -12.814 -0.863 -0.202 1.00 95.00 81 LEU A N 1
ATOM 635 C CA . LEU A 1 81 ? -12.507 -2.172 -0.791 1.00 95.00 81 LEU A CA 1
ATOM 636 C C . LEU A 1 81 ? -13.452 -2.554 -1.936 1.00 95.00 81 LEU A C 1
ATOM 638 O O . LEU A 1 81 ? -13.011 -3.164 -2.906 1.00 95.00 81 LEU A O 1
ATOM 642 N N . SER A 1 82 ? -14.722 -2.143 -1.883 1.00 95.94 82 SER A N 1
ATOM 643 C CA . SER A 1 82 ? -15.681 -2.389 -2.971 1.00 95.94 82 SER A CA 1
ATOM 644 C C . SER A 1 82 ? -15.302 -1.730 -4.302 1.00 95.94 82 SER A C 1
ATOM 646 O O . SER A 1 82 ? -15.767 -2.170 -5.347 1.00 95.94 82 SER A O 1
ATOM 648 N N . ARG A 1 83 ? -14.439 -0.704 -4.282 1.00 95.75 83 ARG A N 1
ATOM 649 C CA . ARG A 1 83 ? -13.949 -0.012 -5.487 1.00 95.75 83 ARG A CA 1
ATOM 650 C C . ARG A 1 83 ? -12.658 -0.613 -6.052 1.00 95.75 83 ARG A C 1
ATOM 652 O O . ARG A 1 83 ? -12.204 -0.164 -7.102 1.00 95.75 83 ARG A O 1
ATOM 659 N N . VAL A 1 84 ? -12.024 -1.537 -5.324 1.00 91.50 84 VAL A N 1
ATOM 660 C CA . VAL A 1 84 ? -10.777 -2.206 -5.744 1.00 91.50 84 VAL A CA 1
ATOM 661 C C . VAL A 1 84 ? -11.064 -3.334 -6.743 1.00 91.50 84 VAL A C 1
ATOM 663 O O . VAL A 1 84 ? -10.190 -3.653 -7.547 1.00 91.50 84 VAL A O 1
ATOM 666 N N . ALA A 1 85 ? -12.269 -3.911 -6.679 1.00 64.38 85 ALA A N 1
ATOM 667 C CA . ALA A 1 85 ? -12.736 -4.998 -7.538 1.00 64.38 85 ALA A CA 1
ATOM 668 C C . ALA A 1 85 ? -12.919 -4.590 -9.011 1.00 64.38 85 ALA A C 1
ATOM 670 O O . ALA A 1 85 ? -13.269 -3.416 -9.280 1.00 64.38 85 ALA A O 1
#

pLDDT: mean 89.71, std 12.56, range [41.84, 98.06]

Secondary structure (DSSP, 8-state):
------TTS---SSHHHHHHHTTTS---TTSS-HHHHHHHHHHHHHHHTTSPPB---SS-SS-SB---------HHHHHHHHTT-

InterPro domains:
  IPR032870 Alpha-ketoglutarate-dependent dioxygenase alkB homologue 7-like [PTHR21052] (3-84)
  IPR037151 Alpha-ketoglutarate-dependent dioxygenase AlkB-like superfamily [G3DSA:2.60.120.590] (9-85)

Sequence (85 aa):
PEAQTDPALFRASSPAVEQRLRGLALVRGGFVTPEEAAELLRELEPVLGRQRYQFDHWDGAISGYRETERGRWGEAGRAVLSRVA

Organism: NCBI:txid390723

Radius of gyration: 17.03 Å; chains: 1; bounding box: 33×28×44 Å

Foldseek 3Di:
DPQPQDPVVDDDPDPVVVVVCVVVDGDRPPLAPPVLVVQVCVFCCVPQVPDDFAADDPVRPDGRDTDDDDPDDDPSVVVSVVVVD